Protein AF-X0HYG8-F1 (afdb_monomer_lite)

Radius of gyration: 29.53 Å; chains: 1; bounding box: 109×30×52 Å

Sequence (137 aa):
MKFTSFLLGFAATAIASPISKRAVFSQTTYDDLSISGGTAGNAHVNQIANDAEDEAFNPAIDAASGEAADALQRGKIKNKVLKLTATILKLQAQQAQGEDVADKLAEENKKLQNNISQDKDEAGKASTFLAFDATTS

Foldseek 3Di:
DDDDDDDDDDDDDPDPDPDDDPCPPPPQDCVNVPCPQLQNVLVQLLVQLVCCVVPPLVVQLVVDDDLSNVQSVLVNLVSLLSNLVSVLSNLVSCVVVVDPCVVVNVVSVVSNVVSVVVNVVCPPRHHDDDDDDDDDD

pLDDT: mean 82.55, std 19.35, range [41.59, 98.31]

Secondary structure (DSSP, 8-state):
----------------------GGGTSS-HHHH-S-TTHHHHHHHHHHHHHIIIIIIHHHHHT--HHHHHHHHHHHHHHHHHHHHHHHHHHHHHHHTT---HHHHHHHHHHHHHHHHHHHHTTTS------------

Structure (mmCIF, N/CA/C/O backbone):
data_AF-X0HYG8-F1
#
_entry.id   AF-X0HYG8-F1
#
loop_
_atom_site.group_PDB
_atom_site.id
_atom_site.type_symbol
_atom_site.label_atom_id
_atom_site.label_alt_id
_atom_site.label_comp_id
_atom_site.label_asym_id
_atom_site.label_entity_id
_atom_site.label_seq_id
_atom_site.pdbx_PDB_ins_code
_atom_site.Cartn_x
_atom_site.Cartn_y
_atom_site.Cartn_z
_atom_site.occupancy
_atom_site.B_iso_or_equiv
_atom_site.auth_seq_id
_atom_site.auth_comp_id
_atom_site.auth_asym_id
_atom_site.auth_atom_id
_atom_site.pdbx_PDB_model_num
ATOM 1 N N . MET A 1 1 ? -93.537 12.704 -29.915 1.00 41.59 1 MET A N 1
ATOM 2 C CA . MET A 1 1 ? -92.067 12.690 -30.087 1.00 41.59 1 MET A CA 1
ATOM 3 C C . MET A 1 1 ? -91.436 12.975 -28.737 1.00 41.59 1 MET A C 1
ATOM 5 O O . MET A 1 1 ? -91.900 13.866 -28.040 1.00 41.59 1 MET A O 1
ATOM 9 N N . LYS A 1 2 ? -90.481 12.132 -28.342 1.00 44.78 2 LYS A N 1
ATOM 10 C CA . LYS A 1 2 ? -89.755 12.169 -27.069 1.00 44.78 2 LYS A CA 1
ATOM 11 C C . LYS A 1 2 ? -88.661 13.237 -27.157 1.00 44.78 2 LYS A C 1
ATOM 13 O O . LYS A 1 2 ? -87.880 13.159 -28.096 1.00 44.78 2 LYS A O 1
ATOM 18 N N . PHE A 1 3 ? -88.566 14.150 -26.191 1.00 46.50 3 PHE A N 1
ATOM 19 C CA . PHE A 1 3 ? -87.345 14.931 -25.966 1.00 46.50 3 PHE A CA 1
ATOM 20 C C . PHE A 1 3 ? -87.066 15.051 -24.470 1.00 46.50 3 PHE A C 1
ATOM 22 O O . PHE A 1 3 ? -87.656 15.846 -23.745 1.00 46.50 3 PHE A O 1
ATOM 29 N N . THR A 1 4 ? -86.178 14.164 -24.044 1.00 49.09 4 THR A N 1
ATOM 30 C CA . THR A 1 4 ? -85.504 14.124 -22.754 1.00 49.09 4 THR A CA 1
ATOM 31 C C . THR A 1 4 ? -84.348 15.125 -22.794 1.00 49.09 4 THR A C 1
ATOM 33 O O . THR A 1 4 ? -83.519 15.025 -23.694 1.00 49.09 4 THR A O 1
ATOM 36 N N . SER A 1 5 ? -84.246 16.025 -21.814 1.00 49.97 5 SER A N 1
ATOM 37 C CA . SER A 1 5 ? -83.016 16.786 -21.555 1.00 49.97 5 SER A CA 1
ATOM 38 C C . SER A 1 5 ? -82.552 16.511 -20.131 1.00 49.97 5 SER A C 1
ATOM 40 O O . SER A 1 5 ? -83.216 16.856 -19.156 1.00 49.97 5 SER A O 1
ATOM 42 N N . PHE A 1 6 ? -81.425 15.807 -20.064 1.00 45.34 6 PHE A N 1
ATOM 43 C CA . PHE A 1 6 ? -80.683 15.416 -18.873 1.00 45.34 6 PHE A CA 1
ATOM 44 C C . PHE A 1 6 ? -80.036 16.636 -18.206 1.00 45.34 6 PHE A C 1
ATOM 46 O O . PHE A 1 6 ? -79.407 17.459 -18.869 1.00 45.34 6 PHE A O 1
ATOM 53 N N . LEU A 1 7 ? -80.149 16.707 -16.881 1.00 43.88 7 LEU A N 1
ATOM 54 C CA . LEU A 1 7 ? -79.443 17.659 -16.031 1.00 43.88 7 LEU A CA 1
ATOM 55 C C . LEU A 1 7 ? -78.044 17.084 -15.749 1.00 43.88 7 LEU A C 1
ATOM 57 O O . LEU A 1 7 ? -77.909 16.030 -15.128 1.00 43.88 7 LEU A O 1
ATOM 61 N N . LEU A 1 8 ? -77.010 17.742 -16.274 1.00 45.28 8 LEU A N 1
ATOM 62 C CA . LEU A 1 8 ? -75.612 17.334 -16.156 1.00 45.28 8 LEU A CA 1
ATOM 63 C C . LEU A 1 8 ? -75.060 17.783 -14.791 1.00 45.28 8 LEU A C 1
ATOM 65 O O . LEU A 1 8 ? -74.612 18.915 -14.632 1.00 45.28 8 LEU A O 1
ATOM 69 N N . GLY A 1 9 ? -75.125 16.905 -13.791 1.00 44.62 9 GLY A N 1
ATOM 70 C CA . GLY A 1 9 ? -74.426 17.079 -12.518 1.00 44.62 9 GLY A CA 1
ATOM 71 C C . GLY A 1 9 ? -73.006 16.526 -12.614 1.00 44.62 9 GLY A C 1
ATOM 72 O O . GLY A 1 9 ? -72.824 15.312 -12.649 1.00 44.62 9 GLY A O 1
ATOM 73 N N . PHE A 1 10 ? -72.000 17.400 -12.659 1.00 44.19 10 PHE A N 1
ATOM 74 C CA . PHE A 1 10 ? -70.588 17.013 -12.620 1.00 44.19 10 PHE A CA 1
ATOM 75 C C . PHE A 1 10 ? -70.048 17.235 -11.201 1.00 44.19 10 PHE A C 1
ATOM 77 O O . PHE A 1 10 ? -69.642 18.338 -10.845 1.00 44.19 10 PHE A O 1
ATOM 84 N N . ALA A 1 11 ? -70.073 16.194 -10.367 1.00 50.34 11 ALA A N 1
ATOM 85 C CA . ALA A 1 11 ? -69.355 16.181 -9.094 1.00 50.34 11 ALA A CA 1
ATOM 86 C C . ALA A 1 11 ? -68.004 15.485 -9.311 1.00 50.34 11 ALA A C 1
ATOM 88 O O . ALA A 1 11 ? -67.920 14.260 -9.339 1.00 50.34 11 ALA A O 1
ATOM 89 N N . ALA A 1 12 ? -66.944 16.270 -9.509 1.00 49.84 12 ALA A N 1
ATOM 90 C CA . ALA A 1 12 ? -65.583 15.755 -9.599 1.00 49.84 12 ALA A CA 1
ATOM 91 C C . ALA A 1 12 ? -65.053 15.436 -8.191 1.00 49.84 12 ALA A C 1
ATOM 93 O O . ALA A 1 12 ? -64.524 16.302 -7.497 1.00 49.84 12 ALA A O 1
ATOM 94 N N . THR A 1 13 ? -65.186 14.185 -7.754 1.00 51.78 13 THR A N 1
ATOM 95 C CA . THR A 1 13 ? -64.453 13.672 -6.592 1.00 51.78 13 THR A CA 1
ATOM 96 C C . THR A 1 13 ? -63.012 13.378 -7.003 1.00 51.78 13 THR A C 1
ATOM 98 O O . THR A 1 13 ? -62.738 12.369 -7.652 1.00 51.78 13 THR A O 1
ATOM 101 N N . ALA A 1 14 ? -62.082 14.259 -6.637 1.00 60.41 14 ALA A N 1
ATOM 102 C CA . ALA A 1 14 ? -60.654 13.988 -6.742 1.00 60.41 14 ALA A CA 1
ATOM 103 C C . ALA A 1 14 ? -60.260 12.940 -5.687 1.00 60.41 14 ALA A C 1
ATOM 105 O O . ALA A 1 14 ? -60.014 13.265 -4.528 1.00 60.41 14 ALA A O 1
ATOM 106 N N . ILE A 1 15 ? -60.215 11.668 -6.081 1.00 57.09 15 ILE A N 1
ATOM 107 C CA . ILE A 1 15 ? -59.527 10.635 -5.305 1.00 57.09 15 ILE A CA 1
ATOM 108 C C . ILE A 1 15 ? -58.021 10.820 -5.509 1.00 57.09 15 ILE A C 1
ATOM 110 O O . ILE A 1 15 ? -57.462 10.454 -6.539 1.00 57.09 15 ILE A O 1
ATOM 114 N N . ALA A 1 16 ? -57.353 11.438 -4.535 1.00 57.88 16 ALA A N 1
ATOM 115 C CA . ALA A 1 16 ? -55.900 11.401 -4.461 1.00 57.88 16 ALA A CA 1
ATOM 116 C C . ALA A 1 16 ? -55.483 9.962 -4.130 1.00 57.88 16 ALA A C 1
ATOM 118 O O . ALA A 1 16 ? -55.577 9.526 -2.982 1.00 57.88 16 ALA A O 1
ATOM 119 N N . SER A 1 17 ? -55.064 9.204 -5.144 1.00 57.84 17 SER A N 1
ATOM 120 C CA . SER A 1 17 ? -54.453 7.891 -4.947 1.00 57.84 17 SER A CA 1
ATOM 121 C C . SER A 1 17 ? -53.247 8.041 -4.012 1.00 57.84 17 SER A C 1
ATOM 123 O O . SER A 1 17 ? -52.427 8.937 -4.241 1.00 57.84 17 SER A O 1
A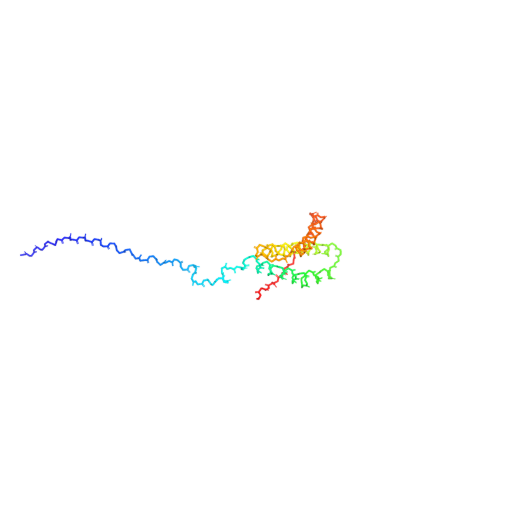TOM 125 N N . PRO A 1 18 ? -53.099 7.208 -2.966 1.00 58.81 18 PRO A N 1
ATOM 126 C CA . PRO A 1 18 ? -51.934 7.286 -2.101 1.00 58.81 18 PRO A CA 1
ATOM 127 C C . PRO A 1 18 ? -50.683 7.032 -2.944 1.00 58.81 18 PRO A C 1
ATOM 129 O O . PRO A 1 18 ? -50.531 5.976 -3.555 1.00 58.81 18 PRO A O 1
ATOM 132 N N . ILE A 1 19 ? -49.794 8.024 -2.997 1.00 59.41 19 ILE A N 1
ATOM 133 C CA . ILE A 1 19 ? -48.476 7.877 -3.609 1.00 59.41 19 ILE A CA 1
ATOM 134 C C . ILE A 1 19 ? -47.753 6.795 -2.808 1.00 59.41 19 ILE A C 1
ATOM 136 O O . ILE A 1 19 ? -47.452 6.988 -1.628 1.00 59.41 19 ILE A O 1
ATOM 140 N N . SER A 1 20 ? -47.492 5.649 -3.435 1.00 62.50 20 SER A N 1
ATOM 141 C CA . SER A 1 20 ? -46.626 4.623 -2.865 1.00 62.50 20 SER A CA 1
ATOM 142 C C . SER A 1 20 ? -45.304 5.287 -2.491 1.00 62.50 20 SER A C 1
ATOM 144 O O . SER A 1 20 ? -44.614 5.840 -3.352 1.00 62.50 20 SER A O 1
ATOM 146 N N . LYS A 1 21 ? -44.968 5.289 -1.194 1.00 57.78 21 LYS A N 1
ATOM 147 C CA . LYS A 1 21 ? -43.662 5.757 -0.723 1.00 57.78 21 LYS A CA 1
ATOM 148 C C . LYS A 1 21 ? -42.614 5.022 -1.551 1.00 57.78 21 LYS A C 1
ATOM 150 O O . LYS A 1 21 ? -42.647 3.796 -1.606 1.00 57.78 21 LYS A O 1
ATOM 155 N N . ARG A 1 22 ? -41.745 5.763 -2.248 1.00 57.12 22 ARG A N 1
ATOM 156 C CA . ARG A 1 22 ? -40.662 5.187 -3.053 1.00 57.12 22 ARG A CA 1
ATOM 157 C C . ARG A 1 22 ? -39.877 4.238 -2.146 1.00 57.12 22 ARG A C 1
ATOM 159 O O . ARG A 1 22 ? -39.181 4.689 -1.244 1.00 57.12 22 ARG A O 1
ATOM 166 N N . ALA A 1 23 ? -40.033 2.940 -2.376 1.00 56.56 23 ALA A N 1
ATOM 167 C CA . ALA A 1 23 ? -39.502 1.833 -1.582 1.00 56.56 23 ALA A CA 1
ATOM 168 C C . ALA A 1 23 ? -37.973 1.673 -1.704 1.00 56.56 23 ALA A C 1
ATOM 170 O O . ALA A 1 23 ? -37.434 0.593 -1.497 1.00 56.56 23 ALA A O 1
ATOM 171 N N . VAL A 1 24 ? -37.258 2.751 -2.041 1.00 52.53 24 VAL A N 1
ATOM 172 C CA . VAL A 1 24 ? -35.803 2.752 -2.249 1.00 52.53 24 VAL A CA 1
ATOM 173 C C . VAL A 1 24 ? -35.052 2.408 -0.955 1.00 52.53 24 VAL A C 1
ATOM 175 O O . VAL A 1 24 ? -33.912 1.980 -1.016 1.00 52.53 24 VAL A O 1
ATOM 178 N N . PHE A 1 25 ? -35.704 2.529 0.207 1.00 54.06 25 PHE A N 1
ATOM 179 C CA . PHE A 1 25 ? -35.144 2.177 1.516 1.00 54.06 25 PHE A CA 1
ATOM 180 C C . PHE A 1 25 ? -35.744 0.911 2.149 1.00 54.06 25 PHE A C 1
ATOM 182 O O . PHE A 1 25 ? -35.474 0.649 3.315 1.00 54.06 25 PHE A O 1
ATOM 189 N N . SER A 1 26 ? -36.605 0.155 1.452 1.00 58.38 26 SER A N 1
ATOM 190 C CA . SER A 1 26 ? -37.274 -1.018 2.051 1.00 58.38 26 SER A CA 1
ATOM 191 C C . SER A 1 26 ? -36.850 -2.369 1.472 1.00 58.38 26 SER A C 1
ATOM 193 O O . SER A 1 26 ? -37.320 -3.387 1.969 1.00 58.38 26 SER A O 1
ATOM 195 N N . GLN A 1 27 ? -36.027 -2.399 0.419 1.00 47.66 27 GLN A N 1
ATOM 196 C CA . GLN A 1 27 ? -35.488 -3.645 -0.160 1.00 47.66 27 GLN A CA 1
ATOM 197 C C . GLN A 1 27 ? -33.969 -3.759 -0.101 1.00 47.66 27 GLN A C 1
ATOM 199 O O . GLN A 1 27 ? -33.428 -4.835 -0.306 1.00 47.66 27 GLN A O 1
ATOM 204 N N . THR A 1 28 ? -33.295 -2.667 0.198 1.00 51.09 28 THR A N 1
ATOM 205 C CA . THR A 1 28 ? -31.878 -2.634 0.494 1.00 51.09 28 THR A CA 1
ATOM 206 C C . THR A 1 28 ? -31.756 -2.824 1.999 1.00 51.09 28 THR A C 1
ATOM 208 O O . THR A 1 28 ? -32.213 -1.979 2.778 1.00 51.09 28 THR A O 1
ATOM 211 N N . THR A 1 29 ? -31.211 -3.960 2.426 1.00 55.66 29 THR A N 1
ATOM 212 C CA . THR A 1 29 ? -30.831 -4.135 3.829 1.00 55.66 29 THR A CA 1
ATOM 213 C C . THR A 1 29 ? -29.806 -3.060 4.200 1.00 55.66 29 THR A C 1
ATOM 215 O O . THR A 1 29 ? -29.196 -2.440 3.324 1.00 55.66 29 THR A O 1
ATOM 218 N N . TYR A 1 30 ? -29.622 -2.784 5.496 1.00 47.44 30 TYR A N 1
ATOM 219 C CA . TYR A 1 30 ? -28.563 -1.864 5.917 1.00 47.44 30 TYR A CA 1
ATOM 220 C C . TYR A 1 30 ? -27.219 -2.277 5.303 1.00 47.44 30 TYR A C 1
ATOM 222 O O . TYR A 1 30 ? -26.480 -1.398 4.903 1.00 47.44 30 TYR A O 1
ATOM 230 N N . ASP A 1 31 ? -26.966 -3.570 5.106 1.00 49.66 31 ASP A N 1
ATOM 231 C CA . ASP A 1 31 ? -25.746 -4.102 4.490 1.00 49.66 31 ASP A CA 1
ATOM 232 C C . ASP A 1 31 ? -25.645 -3.827 2.974 1.00 49.66 31 ASP A C 1
ATOM 234 O O . ASP A 1 31 ? -24.546 -3.676 2.450 1.00 49.66 31 ASP A O 1
ATOM 238 N N . ASP A 1 32 ? -26.774 -3.663 2.272 1.00 51.47 32 ASP A N 1
ATOM 239 C CA . ASP A 1 32 ? -26.802 -3.308 0.843 1.00 51.47 32 ASP A CA 1
ATOM 240 C C . ASP A 1 32 ? -26.621 -1.792 0.592 1.00 51.47 32 ASP A C 1
ATOM 242 O O . ASP A 1 32 ? -26.249 -1.377 -0.507 1.00 51.47 32 ASP A O 1
ATOM 246 N N . LEU A 1 33 ? -26.915 -0.940 1.588 1.00 56.78 33 LEU A N 1
ATOM 247 C CA . LEU A 1 33 ? -26.727 0.527 1.515 1.00 56.78 33 LEU A CA 1
ATOM 248 C C . LEU A 1 33 ? -25.499 1.018 2.279 1.00 56.78 33 LEU A C 1
ATOM 250 O O . LEU A 1 33 ? -24.935 2.066 1.961 1.00 56.78 33 LEU A O 1
ATOM 254 N N . SER A 1 34 ? -25.113 0.293 3.318 1.00 61.41 34 SER A N 1
ATOM 255 C CA . SER A 1 34 ? -23.984 0.592 4.174 1.00 61.41 34 SER A CA 1
ATOM 256 C C . SER A 1 34 ? -22.805 -0.222 3.680 1.00 61.41 34 SER A C 1
ATOM 258 O O . SER A 1 34 ? -22.686 -1.405 3.962 1.00 61.41 34 SER A O 1
ATOM 260 N N . ILE A 1 35 ? -21.825 0.456 3.087 1.00 54.47 35 ILE A N 1
ATOM 261 C CA . ILE A 1 35 ? -20.458 -0.072 2.903 1.00 54.47 35 ILE A CA 1
ATOM 262 C C . ILE A 1 35 ? -19.746 -0.251 4.284 1.00 54.47 35 ILE A C 1
ATOM 264 O O . ILE A 1 35 ? -18.533 -0.412 4.385 1.00 54.47 35 ILE A O 1
ATOM 268 N N . SER A 1 36 ? -20.519 -0.252 5.382 1.00 58.12 36 SER A N 1
ATOM 269 C CA . SER A 1 36 ? -20.125 -0.299 6.786 1.00 58.12 36 SER A CA 1
ATOM 270 C C . SER A 1 36 ? -19.243 0.885 7.173 1.00 58.12 36 SER A C 1
ATOM 272 O O . SER A 1 36 ? -18.020 0.832 7.113 1.00 58.12 36 SER A O 1
ATOM 274 N N . GLY A 1 37 ? -19.888 2.005 7.527 1.00 56.62 37 GLY A N 1
ATOM 275 C CA . GLY A 1 37 ? -19.313 3.106 8.321 1.00 56.62 37 GLY A CA 1
ATOM 276 C C . GLY A 1 37 ? -17.891 3.577 7.966 1.00 56.62 37 GLY A C 1
ATOM 277 O O . GLY A 1 37 ? -17.169 4.011 8.858 1.00 56.62 37 GLY A O 1
ATOM 278 N N . GLY A 1 38 ? -17.448 3.428 6.714 1.00 63.59 38 GLY A N 1
ATOM 279 C CA . GLY A 1 38 ? -16.044 3.550 6.303 1.00 63.59 38 GLY A CA 1
ATOM 280 C C . GLY A 1 38 ? -15.142 2.366 6.698 1.00 63.59 38 GLY A C 1
ATOM 281 O O . GLY A 1 38 ? -14.268 1.995 5.918 1.00 63.59 38 GLY A O 1
ATOM 282 N N . THR A 1 39 ? -15.334 1.741 7.863 1.00 72.56 39 THR A N 1
ATOM 283 C CA . THR A 1 39 ? -14.449 0.687 8.395 1.00 72.56 39 THR A CA 1
ATOM 284 C C . THR A 1 39 ? -14.373 -0.572 7.519 1.00 72.56 39 THR A C 1
ATOM 286 O O . THR A 1 39 ? -13.252 -1.011 7.247 1.00 72.56 39 THR A O 1
ATOM 289 N N . ALA A 1 40 ? -15.488 -1.165 7.058 1.00 78.62 40 ALA A N 1
ATOM 290 C CA . ALA A 1 40 ? -15.397 -2.390 6.238 1.00 78.62 40 ALA A CA 1
ATOM 291 C C . ALA A 1 40 ? -14.942 -2.103 4.806 1.00 78.62 40 ALA A C 1
ATOM 293 O O . ALA A 1 40 ? -14.067 -2.802 4.306 1.00 78.62 40 ALA A O 1
ATOM 294 N N . GLY A 1 41 ? -15.449 -1.039 4.173 1.00 82.00 41 GLY A N 1
ATOM 295 C CA . GLY A 1 41 ? -14.966 -0.625 2.852 1.00 82.00 41 GLY A CA 1
ATOM 296 C C . GLY A 1 41 ? -13.450 -0.401 2.825 1.00 82.00 41 GLY A C 1
ATOM 297 O O . GLY A 1 41 ? -12.755 -0.921 1.954 1.00 82.00 41 GLY A O 1
ATOM 298 N N . ASN A 1 42 ? -12.907 0.294 3.829 1.00 84.75 42 ASN A N 1
ATOM 299 C CA . ASN A 1 42 ? -11.462 0.495 3.950 1.00 84.75 42 ASN A CA 1
ATOM 300 C C . ASN A 1 42 ? -10.698 -0.805 4.253 1.00 84.75 42 ASN A C 1
ATOM 302 O O . ASN A 1 42 ? -9.558 -0.960 3.814 1.00 84.75 42 ASN A O 1
ATOM 306 N N . ALA A 1 43 ? -11.303 -1.747 4.984 1.00 87.00 43 ALA A N 1
ATOM 307 C CA . ALA A 1 43 ? -10.712 -3.066 5.200 1.00 87.00 43 ALA A CA 1
ATOM 308 C C . ALA A 1 43 ? -10.611 -3.860 3.888 1.00 87.00 43 ALA A C 1
ATOM 310 O O . ALA A 1 43 ? -9.556 -4.428 3.620 1.00 87.00 43 ALA A O 1
ATOM 311 N N . HIS A 1 44 ? -11.644 -3.823 3.041 1.00 90.31 44 HIS A N 1
ATOM 312 C CA . HIS A 1 44 ? -11.607 -4.451 1.719 1.00 90.31 44 HIS A CA 1
ATOM 313 C C . HIS A 1 44 ? -10.540 -3.824 0.818 1.00 90.31 44 HIS A C 1
ATOM 315 O O . HIS A 1 44 ? -9.762 -4.549 0.210 1.00 90.31 44 HIS A O 1
ATOM 321 N N . VAL A 1 45 ? -10.428 -2.490 0.770 1.00 91.56 45 VAL A N 1
ATOM 322 C CA . VAL A 1 45 ? -9.358 -1.827 -0.004 1.00 91.56 45 VAL A CA 1
ATOM 323 C C . VAL A 1 45 ? -7.975 -2.255 0.488 1.00 91.56 45 VAL A C 1
ATOM 325 O O . VAL A 1 45 ? -7.095 -2.534 -0.324 1.00 91.56 45 VAL A O 1
ATOM 328 N N . ASN A 1 46 ? -7.773 -2.328 1.807 1.00 92.19 46 ASN A N 1
ATOM 329 C CA . ASN A 1 46 ? -6.511 -2.794 2.374 1.00 92.19 46 ASN A CA 1
ATOM 330 C C . ASN A 1 46 ? -6.196 -4.243 1.969 1.00 92.19 46 ASN A C 1
ATOM 332 O O . ASN A 1 46 ? -5.059 -4.523 1.593 1.00 92.19 46 ASN A O 1
ATOM 336 N N . GLN A 1 47 ? -7.191 -5.130 2.023 1.00 92.25 47 GLN A N 1
ATOM 337 C CA . GLN A 1 47 ? -7.058 -6.531 1.629 1.00 92.25 47 GLN A CA 1
ATOM 338 C C . GLN A 1 47 ? -6.704 -6.661 0.147 1.00 92.25 47 GLN A C 1
ATOM 340 O O . GLN A 1 47 ? -5.651 -7.197 -0.169 1.00 92.25 47 GLN A O 1
ATOM 345 N N . ILE A 1 48 ? -7.498 -6.059 -0.741 1.00 93.94 48 ILE A N 1
ATOM 346 C CA . ILE A 1 48 ? -7.260 -6.080 -2.191 1.00 93.94 48 ILE A CA 1
ATOM 347 C C . ILE A 1 48 ? -5.858 -5.560 -2.528 1.00 93.94 48 ILE A C 1
ATOM 349 O O . ILE A 1 48 ? -5.172 -6.102 -3.390 1.00 93.94 48 ILE A O 1
ATOM 353 N N . ALA A 1 49 ? -5.412 -4.501 -1.850 1.00 95.06 49 ALA A N 1
ATOM 354 C CA . ALA A 1 49 ? -4.081 -3.954 -2.070 1.00 95.06 49 ALA A CA 1
ATOM 355 C C . ALA A 1 49 ? -2.962 -4.863 -1.528 1.00 95.06 49 ALA A C 1
ATOM 357 O O . ALA A 1 49 ? -1.860 -4.827 -2.074 1.00 95.06 49 ALA A O 1
ATOM 358 N N . ASN A 1 50 ? -3.201 -5.654 -0.475 1.00 94.12 50 ASN A N 1
ATOM 359 C CA . ASN A 1 50 ? -2.266 -6.709 -0.066 1.00 94.12 50 ASN A CA 1
ATOM 360 C C . ASN A 1 50 ? -2.215 -7.819 -1.118 1.00 94.12 50 ASN A C 1
ATOM 362 O O . ASN A 1 50 ? -1.121 -8.163 -1.551 1.00 94.12 50 ASN A O 1
ATOM 366 N N . ASP A 1 51 ? -3.365 -8.295 -1.591 1.00 94.94 51 ASP A N 1
ATOM 367 C CA . ASP A 1 51 ? -3.422 -9.373 -2.583 1.00 94.94 51 ASP A CA 1
ATOM 368 C C . ASP A 1 51 ? -2.729 -8.947 -3.889 1.00 94.94 51 ASP A C 1
ATOM 370 O O . ASP A 1 51 ? -1.893 -9.666 -4.424 1.00 94.94 51 ASP A O 1
ATOM 374 N N . ALA A 1 52 ? -2.952 -7.711 -4.350 1.00 95.44 52 ALA A N 1
ATOM 375 C CA . ALA A 1 52 ? -2.232 -7.161 -5.498 1.00 95.44 52 ALA A CA 1
ATOM 376 C C . ALA A 1 52 ? -0.713 -7.049 -5.255 1.00 95.44 52 ALA A C 1
ATOM 378 O O . ALA A 1 52 ? 0.079 -7.188 -6.191 1.00 95.44 52 ALA A O 1
ATOM 379 N N . GLU A 1 53 ? -0.274 -6.769 -4.022 1.00 94.75 53 GLU A N 1
ATOM 380 C CA . GLU A 1 53 ? 1.152 -6.755 -3.684 1.00 94.75 53 GLU A CA 1
ATOM 381 C C . GLU A 1 53 ? 1.755 -8.158 -3.801 1.00 94.75 53 GLU A C 1
ATOM 383 O O . GLU A 1 53 ? 2.799 -8.312 -4.439 1.00 94.75 53 GLU A O 1
ATOM 388 N N . ASP A 1 54 ? 1.085 -9.157 -3.235 1.00 94.88 54 ASP A N 1
ATOM 389 C CA . ASP A 1 54 ? 1.595 -10.521 -3.117 1.00 94.88 54 ASP A CA 1
ATOM 390 C C . ASP A 1 54 ? 1.451 -11.337 -4.406 1.00 94.88 54 ASP A C 1
ATOM 392 O O . ASP A 1 54 ? 2.371 -12.072 -4.765 1.00 94.88 54 ASP A O 1
ATOM 396 N N . GLU A 1 55 ? 0.347 -11.175 -5.134 1.00 94.75 55 GLU A N 1
ATOM 397 C CA . GLU A 1 55 ? 0.008 -12.000 -6.298 1.00 94.75 55 GLU A CA 1
ATOM 398 C C . GLU A 1 55 ? 0.359 -11.347 -7.639 1.00 94.75 55 GLU A C 1
ATOM 400 O O . GLU A 1 55 ? 0.621 -12.054 -8.612 1.00 94.75 55 GLU A O 1
ATOM 405 N N . ALA A 1 56 ? 0.397 -10.011 -7.713 1.00 95.75 56 ALA A N 1
ATOM 406 C CA . ALA A 1 56 ? 0.695 -9.301 -8.959 1.00 95.75 56 ALA A CA 1
ATOM 407 C C . ALA A 1 56 ? 2.075 -8.633 -8.931 1.00 95.75 56 ALA A C 1
ATOM 409 O O . ALA A 1 56 ? 2.927 -8.935 -9.770 1.00 95.75 56 ALA A O 1
ATOM 410 N N . PHE A 1 57 ? 2.330 -7.736 -7.973 1.00 97.56 57 PHE A N 1
ATOM 411 C CA . PHE A 1 57 ? 3.568 -6.953 -7.972 1.00 97.56 57 PHE A CA 1
ATOM 412 C C . PHE A 1 57 ? 4.803 -7.780 -7.618 1.00 97.56 57 PHE A C 1
ATOM 414 O O . PHE A 1 57 ? 5.780 -7.703 -8.360 1.00 97.56 57 PHE A O 1
ATOM 421 N N . ASN A 1 58 ? 4.790 -8.553 -6.525 1.00 97.12 58 ASN A N 1
ATOM 422 C CA . ASN A 1 58 ? 5.970 -9.320 -6.105 1.00 97.12 58 ASN A CA 1
ATOM 423 C C . ASN A 1 58 ? 6.445 -10.292 -7.207 1.00 97.12 58 ASN A C 1
ATOM 425 O O . ASN A 1 58 ? 7.612 -10.193 -7.590 1.00 97.12 58 ASN A O 1
ATOM 429 N N . PRO A 1 59 ? 5.579 -11.125 -7.825 1.00 97.25 59 PRO A N 1
ATOM 430 C CA . PRO A 1 59 ? 6.019 -12.040 -8.878 1.00 97.25 59 PRO A CA 1
ATOM 431 C C . PRO A 1 59 ? 6.506 -11.313 -10.137 1.00 97.25 59 PRO A C 1
ATOM 433 O O . PRO A 1 59 ? 7.484 -11.732 -10.757 1.00 97.25 59 PRO A O 1
ATOM 436 N N . ALA A 1 60 ? 5.853 -10.210 -10.522 1.00 97.31 60 ALA A N 1
ATOM 437 C CA . ALA A 1 60 ? 6.262 -9.432 -11.690 1.00 97.31 60 ALA A CA 1
ATOM 438 C C . ALA A 1 60 ? 7.622 -8.748 -11.483 1.00 97.31 60 ALA A C 1
ATOM 440 O O . ALA A 1 60 ? 8.421 -8.683 -12.416 1.00 97.31 60 ALA A O 1
ATOM 441 N N . ILE A 1 61 ? 7.888 -8.245 -10.273 1.00 98.00 61 ILE A N 1
ATOM 442 C CA . ILE A 1 61 ? 9.172 -7.634 -9.906 1.00 98.00 61 ILE A CA 1
ATOM 443 C C . ILE A 1 61 ? 10.278 -8.689 -9.917 1.00 98.00 61 ILE A C 1
ATOM 445 O O . ILE A 1 61 ? 11.324 -8.438 -10.511 1.00 98.00 61 ILE A O 1
ATOM 449 N N . ASP A 1 62 ? 10.037 -9.860 -9.323 1.00 97.81 62 ASP A N 1
ATOM 450 C CA . ASP A 1 62 ? 11.012 -10.958 -9.273 1.00 97.81 62 ASP A CA 1
ATOM 451 C C . ASP A 1 62 ? 11.385 -11.471 -10.675 1.00 97.81 62 ASP A C 1
ATOM 453 O O . ASP A 1 62 ? 12.512 -11.909 -10.909 1.00 97.81 62 ASP A O 1
ATOM 457 N N . ALA A 1 63 ? 10.450 -11.391 -11.628 1.00 97.69 63 ALA A N 1
ATOM 458 C CA . ALA A 1 63 ? 10.662 -11.772 -13.022 1.00 97.69 63 ALA A CA 1
ATOM 459 C C . ALA A 1 63 ? 11.297 -10.667 -13.893 1.00 97.69 63 ALA A C 1
ATOM 461 O O . ALA A 1 63 ? 11.673 -10.931 -15.040 1.00 97.69 63 ALA A O 1
ATOM 462 N N . ALA A 1 64 ? 11.404 -9.435 -13.392 1.00 97.56 64 ALA A N 1
ATOM 463 C CA . ALA A 1 64 ? 11.897 -8.281 -14.137 1.00 97.56 64 ALA A CA 1
ATOM 464 C C . ALA A 1 64 ? 13.302 -7.856 -13.680 1.00 97.56 64 ALA A C 1
ATOM 466 O O . ALA A 1 64 ? 13.807 -8.245 -12.632 1.00 97.56 64 ALA A O 1
ATOM 467 N N . SER A 1 65 ? 13.961 -7.015 -14.477 1.00 97.69 65 SER A N 1
ATOM 468 C CA . SER A 1 65 ? 15.227 -6.385 -14.090 1.00 97.69 65 SER A CA 1
ATOM 469 C C . SER A 1 65 ? 15.365 -4.991 -14.695 1.00 97.69 65 SER A C 1
ATOM 471 O O . SER A 1 65 ? 14.635 -4.621 -15.621 1.00 97.69 65 SER A O 1
ATOM 473 N N . GLY A 1 66 ? 16.297 -4.208 -14.146 1.00 97.06 66 GLY A N 1
ATOM 474 C CA . GLY A 1 66 ? 16.554 -2.831 -14.562 1.00 97.06 66 GLY A CA 1
ATOM 475 C C . GLY A 1 66 ? 15.301 -1.958 -14.489 1.00 97.06 66 GLY A C 1
ATOM 476 O O . GLY A 1 66 ? 14.457 -2.128 -13.612 1.00 97.06 66 GLY A O 1
ATOM 477 N N . GLU A 1 67 ? 15.144 -1.076 -15.473 1.00 96.94 67 GLU A N 1
ATOM 478 C CA . GLU A 1 67 ? 14.062 -0.086 -15.496 1.00 96.94 67 GLU A CA 1
ATOM 479 C C . GLU A 1 67 ? 12.654 -0.709 -15.469 1.00 96.94 67 GLU A C 1
ATOM 481 O O . GLU A 1 67 ? 11.718 -0.101 -14.955 1.00 96.94 67 GLU A O 1
ATOM 486 N N . ALA A 1 68 ? 12.481 -1.934 -15.980 1.00 97.38 68 ALA A N 1
ATOM 487 C CA . ALA A 1 68 ? 11.196 -2.629 -15.909 1.00 97.38 68 ALA A CA 1
ATOM 488 C C . ALA A 1 68 ? 10.838 -3.024 -14.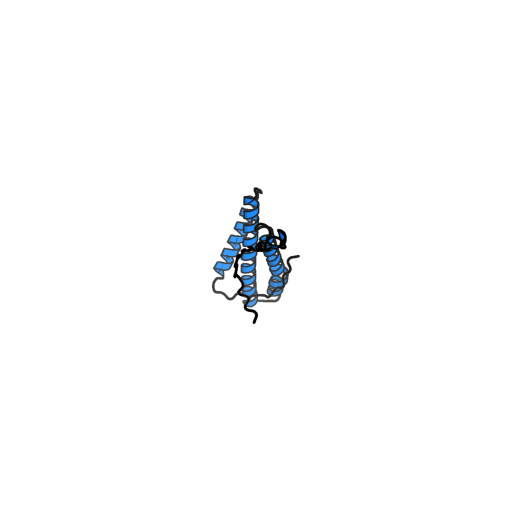465 1.00 97.38 68 ALA A C 1
ATOM 490 O O . ALA A 1 68 ? 9.695 -2.830 -14.045 1.00 97.38 68 ALA A O 1
ATOM 491 N N . ALA A 1 69 ? 11.814 -3.526 -13.697 1.00 97.75 69 ALA A N 1
ATOM 492 C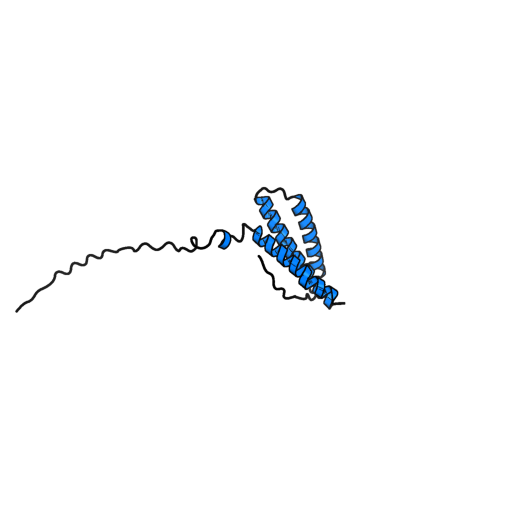 CA . ALA A 1 69 ? 11.631 -3.815 -12.274 1.00 97.75 69 ALA A CA 1
ATOM 493 C C . ALA A 1 69 ? 11.405 -2.524 -11.477 1.00 97.75 69 ALA A C 1
ATOM 495 O O . ALA A 1 69 ? 10.512 -2.477 -10.632 1.00 97.75 69 ALA A O 1
ATOM 496 N N . ASP A 1 70 ? 12.133 -1.453 -11.801 1.00 97.75 70 ASP A N 1
ATOM 497 C CA . ASP A 1 70 ? 11.966 -0.154 -11.145 1.00 97.75 70 ASP A CA 1
ATOM 498 C C . ASP A 1 70 ? 10.572 0.446 -11.420 1.00 97.75 70 ASP A C 1
ATOM 500 O O . ASP A 1 70 ? 9.917 0.968 -10.513 1.00 97.75 70 ASP A O 1
ATOM 504 N N . ALA A 1 71 ? 10.049 0.310 -12.643 1.00 98.00 71 ALA A N 1
ATOM 505 C CA . ALA A 1 71 ? 8.699 0.755 -12.999 1.00 98.00 71 ALA A CA 1
ATOM 506 C C . ALA A 1 71 ? 7.598 -0.025 -12.268 1.00 98.00 71 ALA A C 1
ATOM 508 O O . ALA A 1 71 ? 6.589 0.567 -11.856 1.00 98.00 71 ALA A O 1
ATOM 509 N N . LEU A 1 72 ? 7.799 -1.330 -12.069 1.00 98.12 72 LEU A N 1
ATOM 510 C CA . LEU A 1 72 ? 6.920 -2.177 -11.262 1.00 98.12 72 LEU A CA 1
ATOM 511 C C . LEU A 1 72 ? 7.003 -1.822 -9.772 1.00 98.12 72 LEU A C 1
ATOM 513 O O . LEU A 1 72 ? 5.964 -1.701 -9.126 1.00 98.12 72 LEU A O 1
ATOM 517 N N . GLN A 1 73 ? 8.201 -1.558 -9.239 1.00 98.00 73 GLN A N 1
ATOM 518 C CA . GLN A 1 73 ? 8.385 -1.092 -7.859 1.00 98.00 73 GLN A CA 1
ATOM 519 C C . GLN A 1 73 ? 7.681 0.243 -7.608 1.00 98.00 73 GLN A C 1
ATOM 521 O O . GLN A 1 73 ? 6.998 0.397 -6.597 1.00 98.00 73 GLN A O 1
ATOM 526 N N . ARG A 1 74 ? 7.751 1.191 -8.549 1.00 97.88 74 ARG A N 1
ATOM 527 C CA . ARG A 1 74 ? 6.974 2.440 -8.470 1.00 97.88 74 ARG A CA 1
ATOM 528 C C . ARG A 1 74 ? 5.467 2.179 -8.441 1.00 97.88 74 ARG A C 1
ATOM 530 O O . ARG A 1 74 ? 4.758 2.803 -7.656 1.00 97.88 74 ARG A O 1
ATOM 537 N N . GLY A 1 75 ? 4.975 1.235 -9.249 1.00 97.19 75 GLY A N 1
ATOM 538 C CA . GLY A 1 75 ? 3.573 0.799 -9.196 1.00 97.19 75 GLY A CA 1
ATOM 539 C C . GLY A 1 75 ? 3.201 0.213 -7.830 1.00 97.19 75 GLY A C 1
ATOM 540 O O . GLY A 1 75 ? 2.205 0.620 -7.225 1.00 97.19 75 GLY A O 1
ATOM 541 N N . LYS A 1 76 ? 4.061 -0.652 -7.284 1.00 97.44 76 LYS A N 1
ATOM 542 C CA . LYS A 1 76 ? 3.914 -1.230 -5.944 1.00 97.44 76 LYS A CA 1
ATOM 543 C C . LYS A 1 76 ? 3.903 -0.156 -4.850 1.00 97.44 76 LYS A C 1
ATOM 545 O O . LYS A 1 76 ? 3.076 -0.226 -3.944 1.00 97.44 76 LYS A O 1
ATOM 550 N N . ILE A 1 77 ? 4.766 0.859 -4.926 1.00 97.69 77 ILE A N 1
ATOM 551 C CA . ILE A 1 77 ? 4.792 1.983 -3.973 1.00 97.69 77 ILE A CA 1
ATOM 552 C C . ILE A 1 77 ? 3.455 2.735 -3.991 1.00 97.69 77 ILE A C 1
ATOM 554 O O . ILE 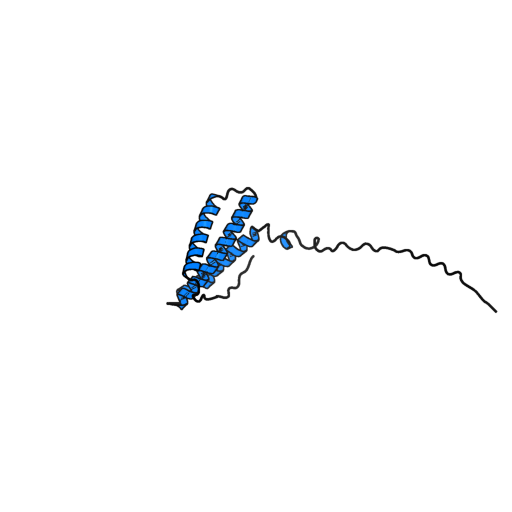A 1 77 ? 2.880 2.975 -2.927 1.00 97.69 77 ILE A O 1
ATOM 558 N N . LYS A 1 78 ? 2.904 3.031 -5.176 1.00 96.00 78 LYS A N 1
ATOM 559 C CA . LYS A 1 78 ? 1.577 3.662 -5.309 1.00 96.00 78 LYS A CA 1
ATOM 560 C C . LYS A 1 78 ? 0.472 2.804 -4.687 1.00 96.00 78 LYS A C 1
ATOM 562 O O . LYS A 1 78 ? -0.360 3.325 -3.944 1.00 96.00 78 LYS A O 1
ATOM 567 N N . ASN A 1 79 ? 0.506 1.489 -4.911 1.00 96.44 79 ASN A N 1
ATOM 568 C CA . ASN A 1 79 ? -0.415 0.547 -4.272 1.00 96.44 79 ASN A CA 1
ATOM 569 C C . ASN A 1 79 ? -0.277 0.555 -2.735 1.00 96.44 79 ASN A C 1
ATOM 571 O O . ASN A 1 79 ? -1.276 0.600 -2.017 1.00 96.44 79 ASN A O 1
ATOM 575 N N . LYS A 1 80 ? 0.950 0.621 -2.201 1.00 97.19 80 LYS A N 1
ATOM 576 C CA . LYS A 1 80 ? 1.190 0.738 -0.752 1.00 97.19 80 LYS A CA 1
ATOM 577 C C . LYS A 1 80 ? 0.672 2.053 -0.168 1.00 97.19 80 LYS A C 1
ATOM 579 O O . LYS A 1 80 ? 0.142 2.041 0.942 1.00 97.19 80 LYS A O 1
ATOM 584 N N . VAL A 1 81 ? 0.781 3.173 -0.887 1.00 97.69 81 VAL A N 1
ATOM 585 C CA . VAL A 1 81 ? 0.186 4.456 -0.464 1.00 97.69 81 VAL A CA 1
ATOM 586 C C . VAL A 1 81 ? -1.340 4.345 -0.370 1.00 97.69 81 VAL A C 1
ATOM 588 O O . VAL A 1 81 ? -1.916 4.784 0.630 1.00 97.69 81 VAL A O 1
ATOM 591 N N . LEU A 1 82 ? -1.991 3.708 -1.350 1.00 96.06 82 LEU A N 1
ATOM 592 C CA . LEU A 1 82 ? -3.434 3.441 -1.310 1.00 96.06 82 LEU A CA 1
ATOM 593 C C . LEU A 1 82 ? -3.804 2.550 -0.114 1.00 96.06 82 LEU A C 1
ATOM 595 O O . LEU A 1 82 ? -4.673 2.913 0.682 1.00 96.06 82 LEU A O 1
ATOM 599 N N . LYS A 1 83 ? -3.090 1.431 0.058 1.00 95.94 83 LYS A N 1
ATOM 600 C CA . LYS A 1 83 ? -3.278 0.475 1.158 1.00 95.94 83 LYS A CA 1
ATOM 601 C C . LYS A 1 83 ? -3.226 1.142 2.530 1.00 95.94 83 LYS A C 1
ATOM 603 O O . LYS A 1 83 ? -4.109 0.939 3.361 1.00 95.94 83 LYS A O 1
ATOM 608 N N . LEU A 1 84 ? -2.186 1.941 2.764 1.00 98.06 84 LEU A N 1
ATOM 609 C CA . LEU A 1 84 ? -1.953 2.608 4.043 1.00 98.06 84 LEU A CA 1
ATOM 610 C C . LEU A 1 84 ? -2.950 3.747 4.276 1.00 98.06 84 LEU A C 1
ATOM 612 O O . LEU A 1 84 ? -3.407 3.926 5.401 1.00 98.06 84 LEU A O 1
ATOM 616 N N . THR A 1 85 ? -3.359 4.466 3.226 1.00 97.25 85 THR A N 1
ATOM 617 C CA . THR A 1 85 ? -4.448 5.453 3.322 1.00 97.25 85 THR A CA 1
ATOM 618 C C . THR A 1 85 ? -5.744 4.797 3.798 1.00 97.25 85 THR A C 1
ATOM 620 O O . THR A 1 85 ? -6.375 5.300 4.727 1.00 97.25 85 THR A O 1
ATOM 623 N N . ALA A 1 86 ? -6.110 3.643 3.230 1.00 95.19 86 ALA A N 1
ATOM 624 C CA . ALA A 1 86 ? -7.283 2.892 3.672 1.00 95.19 86 ALA A CA 1
ATOM 625 C C . ALA A 1 86 ? -7.155 2.447 5.142 1.00 95.19 86 ALA A C 1
ATOM 627 O O . ALA A 1 86 ? -8.089 2.632 5.924 1.00 95.19 86 ALA A O 1
ATOM 628 N N . THR A 1 87 ? -5.982 1.956 5.563 1.00 95.88 87 THR A N 1
ATOM 629 C CA . THR A 1 87 ? -5.715 1.629 6.975 1.00 95.88 87 THR A CA 1
ATOM 630 C C . THR A 1 87 ? -5.912 2.834 7.894 1.00 95.88 87 THR A C 1
ATOM 632 O O . THR A 1 87 ? -6.566 2.711 8.928 1.00 95.88 87 THR A O 1
ATOM 635 N N . ILE A 1 88 ? -5.389 4.007 7.525 1.00 96.56 88 ILE A N 1
ATOM 636 C CA . ILE A 1 88 ? -5.544 5.228 8.322 1.00 96.56 88 ILE A CA 1
ATOM 637 C C . ILE A 1 88 ? -7.007 5.645 8.424 1.00 96.56 88 ILE A C 1
ATOM 639 O O . ILE A 1 88 ? -7.466 5.928 9.528 1.00 96.56 88 ILE A O 1
ATOM 643 N N . LEU A 1 89 ? -7.759 5.629 7.322 1.00 93.75 89 LEU A N 1
ATOM 644 C CA . LEU A 1 89 ? -9.184 5.968 7.344 1.00 93.75 89 LEU A CA 1
ATOM 645 C C . LEU A 1 89 ? -9.991 4.987 8.207 1.00 93.75 89 LEU A C 1
ATOM 647 O O . LEU A 1 89 ? -10.875 5.406 8.953 1.00 93.75 89 LEU A O 1
ATOM 651 N N . LYS A 1 90 ? -9.661 3.689 8.158 1.00 92.69 90 LYS A N 1
ATOM 652 C CA . LYS A 1 90 ? -10.244 2.673 9.046 1.00 92.69 90 LYS A CA 1
ATOM 653 C C . LYS A 1 90 ? -9.959 2.993 10.516 1.00 92.69 90 LYS A C 1
ATOM 655 O O . LYS A 1 90 ? -10.888 3.027 11.316 1.00 92.69 90 LYS A O 1
ATOM 660 N N . LEU A 1 91 ? -8.698 3.251 10.866 1.00 94.81 91 LEU A N 1
ATOM 661 C CA . LEU A 1 91 ? -8.305 3.564 12.243 1.00 94.81 91 LEU A CA 1
ATOM 662 C C . LEU A 1 91 ? -8.953 4.869 12.723 1.00 94.81 91 LEU A C 1
ATOM 664 O O . LEU A 1 91 ? -9.455 4.921 13.835 1.00 94.81 91 LEU A O 1
ATOM 668 N N . GLN A 1 92 ? -9.024 5.905 11.887 1.00 92.12 92 GLN A N 1
ATOM 669 C CA . GLN A 1 92 ? -9.720 7.152 12.223 1.00 92.12 92 GLN A CA 1
ATOM 670 C C . GLN A 1 92 ? -11.218 6.928 12.475 1.00 92.12 92 GLN A C 1
ATOM 672 O O . GLN A 1 92 ? -11.771 7.509 13.408 1.00 92.12 92 GLN A O 1
ATOM 677 N N . ALA A 1 93 ? -11.868 6.059 11.694 1.00 89.31 93 ALA A N 1
ATOM 678 C CA . ALA A 1 93 ? -13.258 5.675 11.933 1.00 89.31 93 ALA A CA 1
ATOM 679 C C . ALA A 1 93 ? -13.420 4.922 13.265 1.00 89.31 93 ALA A C 1
ATOM 681 O O . ALA A 1 93 ? -14.331 5.235 14.029 1.00 89.31 93 ALA A O 1
ATOM 682 N N . GLN A 1 94 ? -12.514 3.992 13.583 1.00 89.62 94 GLN A N 1
ATOM 683 C CA . GLN A 1 94 ? -12.485 3.287 14.873 1.00 89.62 94 GLN A CA 1
ATOM 684 C C . GLN A 1 94 ? -12.256 4.248 16.050 1.00 89.62 94 GLN A C 1
ATOM 686 O O . GLN A 1 94 ? -12.976 4.195 17.046 1.00 89.62 94 GLN A O 1
ATOM 691 N N . GLN A 1 95 ? -11.324 5.194 15.909 1.00 91.50 95 GLN A N 1
ATOM 692 C CA . GLN A 1 95 ? -11.072 6.235 16.905 1.00 91.50 95 GLN A CA 1
ATOM 693 C C . GLN A 1 95 ? -12.321 7.086 17.159 1.00 91.50 95 GLN A C 1
ATOM 695 O O . GLN A 1 95 ? -12.667 7.361 18.306 1.00 91.50 95 GLN A O 1
ATOM 700 N N . ALA A 1 96 ? -13.029 7.478 16.094 1.00 88.69 96 ALA A N 1
ATOM 701 C CA . ALA A 1 96 ? -14.278 8.233 16.194 1.00 88.69 96 ALA A CA 1
ATOM 702 C C . ALA A 1 96 ? -15.415 7.426 16.848 1.00 88.69 96 ALA A C 1
ATOM 704 O O . ALA A 1 96 ? -16.327 8.012 17.428 1.00 88.69 96 ALA A O 1
ATOM 705 N N . GLN A 1 97 ? -15.347 6.094 16.786 1.00 89.12 97 GLN A N 1
ATOM 706 C CA . GLN A 1 97 ? -16.250 5.177 17.490 1.00 89.12 97 GLN A CA 1
ATOM 707 C C . GLN A 1 97 ? -15.836 4.932 18.953 1.00 89.12 97 GLN A C 1
ATOM 709 O O . GLN A 1 97 ? -16.535 4.223 19.673 1.00 89.12 97 GLN A O 1
ATOM 714 N N . GLY A 1 98 ? -14.743 5.549 19.415 1.00 91.50 98 GLY A N 1
ATOM 715 C CA . GLY A 1 98 ? -14.261 5.461 20.792 1.00 91.50 98 GLY A CA 1
ATOM 716 C C . GLY A 1 98 ? -13.245 4.345 21.044 1.00 91.50 98 GLY A C 1
ATOM 717 O O . GLY A 1 98 ? -12.916 4.095 22.202 1.00 91.50 98 GLY A O 1
ATOM 718 N N . GLU A 1 99 ? -12.740 3.678 20.002 1.00 93.12 99 GLU A N 1
ATOM 719 C CA . GLU A 1 99 ? -11.647 2.713 20.151 1.00 93.12 99 GLU A CA 1
ATOM 720 C C . GLU A 1 99 ? -10.306 3.424 20.388 1.00 93.12 99 GLU A C 1
ATOM 722 O O . GLU A 1 99 ? -9.989 4.433 19.749 1.00 93.12 99 GLU A O 1
ATOM 727 N N . ASP A 1 100 ? -9.476 2.863 21.270 1.00 96.88 100 ASP A N 1
ATOM 728 C CA . ASP A 1 100 ? -8.103 3.330 21.448 1.00 96.88 100 ASP A CA 1
ATOM 729 C C . ASP A 1 100 ? -7.190 2.747 20.362 1.00 96.88 100 ASP A C 1
ATOM 731 O O . ASP A 1 100 ? -6.824 1.568 20.364 1.00 96.88 100 ASP A O 1
ATOM 735 N N . VAL A 1 101 ? -6.847 3.596 19.398 1.00 97.38 101 VAL A N 1
ATOM 736 C CA . VAL A 1 101 ? -6.016 3.252 18.238 1.00 97.38 101 VAL A CA 1
ATOM 737 C C . VAL A 1 101 ? -4.836 4.206 18.060 1.00 97.38 101 VAL A C 1
ATOM 739 O O . VAL A 1 101 ? -4.206 4.192 17.002 1.00 97.38 101 VAL A O 1
ATOM 742 N N . ALA A 1 102 ? -4.531 5.046 19.056 1.00 97.31 102 ALA A N 1
ATOM 743 C CA . ALA A 1 102 ? -3.565 6.139 18.916 1.00 97.31 102 ALA A CA 1
ATOM 744 C C . ALA A 1 102 ? -2.177 5.649 18.464 1.00 97.31 102 ALA A C 1
ATOM 746 O O . ALA A 1 102 ? -1.626 6.166 17.488 1.00 97.31 102 ALA A O 1
ATOM 747 N N . ASP A 1 103 ? -1.659 4.598 19.103 1.00 97.81 103 ASP A N 1
ATOM 748 C CA . ASP A 1 103 ? -0.347 4.028 18.776 1.00 97.81 103 ASP A CA 1
ATOM 749 C C . ASP A 1 103 ? -0.319 3.421 17.367 1.00 97.81 103 ASP A C 1
ATOM 751 O O . ASP A 1 103 ? 0.599 3.681 16.585 1.00 97.81 103 ASP A O 1
ATOM 755 N N . LYS A 1 104 ? -1.369 2.673 17.000 1.00 97.31 104 LYS A N 1
ATOM 756 C CA . LYS A 1 104 ? -1.505 2.084 15.657 1.00 97.31 104 LYS A CA 1
ATOM 757 C C . LYS A 1 104 ? -1.593 3.164 14.585 1.00 97.31 104 LYS A C 1
ATOM 759 O O . LYS A 1 104 ? -0.965 3.051 13.536 1.00 97.31 104 LYS A O 1
ATOM 764 N N . LEU A 1 105 ? -2.349 4.227 14.846 1.00 97.06 105 LEU A N 1
ATOM 765 C CA . LEU A 1 105 ? -2.500 5.348 13.926 1.00 97.06 105 LEU A CA 1
ATOM 766 C C . LEU A 1 105 ? -1.166 6.075 13.724 1.00 97.06 105 LEU A C 1
ATOM 768 O O . LEU A 1 105 ? -0.855 6.453 12.594 1.00 97.06 105 LEU A O 1
ATOM 772 N N . ALA A 1 106 ? -0.357 6.241 14.773 1.00 98.00 106 ALA A N 1
ATOM 773 C CA . ALA A 1 106 ? 0.979 6.823 14.660 1.00 98.00 106 ALA A CA 1
ATOM 774 C C . ALA A 1 106 ? 1.936 5.929 13.848 1.00 98.00 106 ALA A C 1
ATOM 776 O O . ALA A 1 106 ? 2.649 6.424 12.967 1.00 98.00 106 ALA A O 1
ATOM 777 N N . GLU A 1 107 ? 1.925 4.617 14.098 1.00 98.19 107 GLU A N 1
ATOM 778 C CA . GLU A 1 107 ? 2.750 3.648 13.371 1.00 98.19 107 GLU A CA 1
ATOM 779 C C . GLU A 1 107 ? 2.410 3.616 11.873 1.00 98.19 107 GLU A C 1
ATOM 781 O O . GLU A 1 107 ? 3.292 3.778 11.020 1.00 98.19 107 GLU A O 1
ATOM 786 N N . GLU A 1 108 ? 1.130 3.454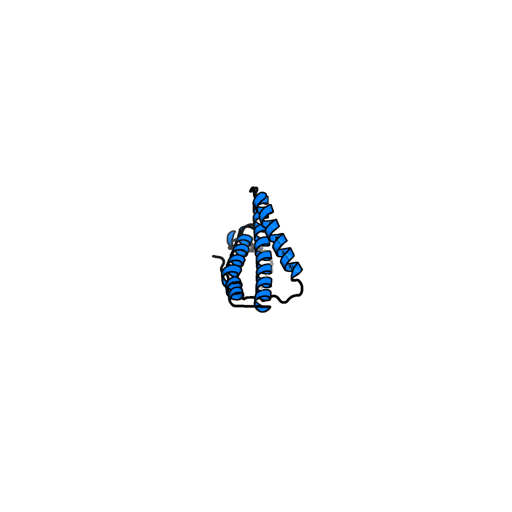 11.541 1.00 97.69 108 GLU A N 1
ATOM 787 C CA . GLU A 1 108 ? 0.664 3.37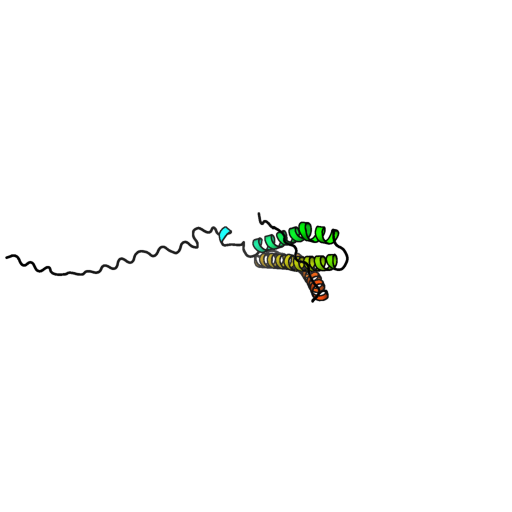8 10.156 1.00 97.69 108 GLU A CA 1
ATOM 788 C C . GLU A 1 108 ? 0.856 4.713 9.420 1.00 97.69 108 GLU A C 1
ATOM 790 O O . GLU A 1 108 ? 1.207 4.720 8.238 1.00 97.69 108 GLU A O 1
ATOM 795 N N . ASN A 1 109 ? 0.755 5.857 10.114 1.00 97.94 109 ASN A N 1
ATOM 796 C CA . ASN A 1 109 ? 1.061 7.155 9.507 1.00 97.94 109 ASN A CA 1
ATOM 797 C C . ASN A 1 109 ? 2.540 7.264 9.146 1.00 97.94 109 ASN A C 1
ATOM 799 O O . ASN A 1 109 ? 2.867 7.760 8.069 1.00 97.94 109 ASN A O 1
ATOM 803 N N . LYS A 1 110 ? 3.447 6.772 9.997 1.00 98.31 110 LYS A N 1
ATOM 804 C CA . LYS A 1 110 ? 4.880 6.758 9.678 1.00 98.31 110 LYS A CA 1
ATOM 805 C C . LYS A 1 110 ? 5.159 5.915 8.433 1.00 98.31 110 LYS A C 1
ATOM 807 O O . LYS A 1 110 ? 5.908 6.348 7.556 1.00 98.31 110 LYS A O 1
ATOM 812 N N . LYS A 1 111 ? 4.525 4.742 8.319 1.00 97.75 111 LYS A N 1
ATOM 813 C CA . LYS A 1 111 ? 4.615 3.902 7.112 1.00 97.75 111 LYS A CA 1
ATOM 814 C C . LYS A 1 111 ? 4.085 4.648 5.886 1.00 97.75 111 LYS A C 1
ATOM 816 O O . LYS A 1 111 ? 4.748 4.637 4.847 1.00 97.75 111 LYS A O 1
ATOM 821 N N . LEU A 1 112 ? 2.937 5.318 6.001 1.00 97.94 112 LEU A N 1
ATOM 822 C CA . LEU A 1 112 ? 2.337 6.083 4.905 1.00 97.94 112 LEU A CA 1
ATOM 823 C C . LEU A 1 112 ? 3.274 7.200 4.432 1.00 97.94 112 LEU A C 1
ATOM 825 O O . LEU A 1 112 ? 3.575 7.270 3.243 1.00 97.94 112 LEU A O 1
ATOM 829 N N . GLN A 1 113 ? 3.801 8.013 5.351 1.00 98.25 113 GLN A N 1
ATOM 830 C CA . GLN A 1 113 ? 4.711 9.111 5.006 1.00 98.25 113 GLN A CA 1
ATOM 831 C C . GLN A 1 113 ? 5.995 8.621 4.329 1.00 98.25 113 GLN A C 1
ATOM 833 O O . GLN A 1 113 ? 6.435 9.227 3.354 1.00 98.25 113 GLN A O 1
ATOM 838 N N . ASN A 1 114 ? 6.555 7.493 4.776 1.00 98.31 114 ASN A N 1
ATOM 839 C CA . ASN A 1 114 ? 7.728 6.904 4.130 1.00 98.31 114 ASN A CA 1
ATOM 840 C C . ASN A 1 114 ? 7.447 6.509 2.670 1.00 98.31 114 ASN A C 1
ATOM 842 O O . ASN A 1 114 ? 8.254 6.813 1.796 1.00 98.31 114 ASN A O 1
ATOM 846 N N . ASN A 1 115 ? 6.306 5.868 2.384 1.00 97.69 115 ASN A N 1
ATOM 847 C CA . ASN A 1 115 ? 5.965 5.474 1.009 1.00 97.69 115 ASN A CA 1
ATOM 848 C C . ASN A 1 115 ? 5.562 6.689 0.151 1.00 97.69 115 ASN A C 1
ATOM 850 O O . ASN A 1 115 ? 5.896 6.724 -1.027 1.00 97.69 115 ASN A O 1
ATOM 854 N N . ILE A 1 116 ? 4.922 7.714 0.731 1.00 98.19 116 ILE A N 1
ATOM 855 C CA . ILE A 1 116 ? 4.664 8.990 0.039 1.00 98.19 116 ILE A CA 1
ATOM 856 C C . ILE A 1 116 ? 5.980 9.675 -0.345 1.00 98.19 116 ILE A C 1
ATOM 858 O O . ILE A 1 116 ? 6.077 10.227 -1.437 1.00 98.19 116 ILE A O 1
ATOM 862 N N . SER A 1 117 ? 6.985 9.667 0.536 1.00 98.19 117 SER A N 1
ATOM 863 C CA . SER A 1 117 ? 8.303 10.225 0.213 1.00 98.19 117 SER A CA 1
ATOM 864 C C . SER A 1 117 ? 8.928 9.491 -0.969 1.00 98.19 117 SER A C 1
ATOM 866 O O . SER A 1 117 ? 9.315 10.135 -1.934 1.00 98.19 117 SER A O 1
ATOM 868 N N . GLN A 1 118 ? 8.927 8.156 -0.941 1.00 97.44 118 GLN A N 1
ATOM 869 C CA . GLN A 1 118 ? 9.448 7.342 -2.043 1.00 97.44 118 GLN A CA 1
ATOM 870 C C . GLN A 1 118 ? 8.703 7.601 -3.362 1.00 97.44 118 GLN A C 1
ATOM 872 O O . GLN A 1 118 ? 9.334 7.715 -4.407 1.00 97.44 118 GLN A O 1
ATOM 877 N N . ASP A 1 119 ? 7.373 7.747 -3.329 1.00 97.06 119 ASP A N 1
ATOM 878 C CA . ASP A 1 119 ? 6.591 8.085 -4.527 1.00 97.06 119 ASP A CA 1
ATOM 879 C C . ASP A 1 119 ? 6.955 9.468 -5.090 1.00 97.06 119 ASP A C 1
ATOM 881 O O . ASP A 1 119 ? 7.035 9.647 -6.306 1.00 97.06 119 ASP A O 1
ATOM 885 N N . LYS A 1 120 ? 7.209 10.447 -4.212 1.00 97.31 120 LYS A N 1
ATOM 886 C CA . LYS A 1 120 ? 7.642 11.797 -4.602 1.00 97.31 120 LYS A CA 1
ATOM 887 C C . LYS A 1 120 ? 9.054 11.811 -5.179 1.00 97.31 120 LYS A C 1
ATOM 889 O O . LYS A 1 120 ? 9.283 12.522 -6.153 1.00 97.31 120 LYS A O 1
ATOM 894 N N . ASP A 1 121 ? 9.971 11.036 -4.609 1.00 96.81 121 ASP A N 1
ATOM 895 C CA . ASP A 1 121 ? 11.352 10.927 -5.098 1.00 96.81 121 ASP A CA 1
ATOM 896 C C . ASP A 1 121 ? 11.397 10.321 -6.513 1.00 96.81 121 ASP A C 1
ATOM 898 O O . ASP A 1 121 ? 12.254 10.658 -7.331 1.00 96.81 121 ASP A O 1
ATOM 902 N N . GLU A 1 122 ? 10.411 9.483 -6.837 1.00 95.44 122 GLU A N 1
ATOM 903 C CA . GLU A 1 122 ? 10.239 8.849 -8.142 1.00 95.44 122 GLU A CA 1
ATOM 904 C C . GLU A 1 122 ? 9.284 9.616 -9.085 1.00 95.44 122 GLU A C 1
ATOM 906 O O . GLU A 1 122 ? 8.901 9.108 -10.147 1.00 95.44 122 GLU A O 1
ATOM 911 N N . ALA A 1 123 ? 8.891 10.845 -8.733 1.00 94.44 123 ALA A N 1
ATOM 912 C CA . ALA A 1 123 ? 7.940 11.631 -9.512 1.00 94.44 123 ALA A CA 1
ATOM 913 C C . ALA A 1 123 ? 8.419 11.872 -10.956 1.00 94.44 123 ALA A C 1
ATOM 915 O O . ALA A 1 123 ? 9.567 12.224 -11.220 1.00 94.44 123 ALA A O 1
ATOM 916 N N . GLY A 1 124 ? 7.503 11.703 -11.913 1.00 94.12 124 GLY A N 1
ATOM 917 C CA . GLY A 1 124 ? 7.766 11.893 -13.344 1.00 94.12 124 GLY A CA 1
ATOM 918 C C . GLY A 1 124 ? 8.396 10.689 -14.055 1.00 94.12 124 GLY A C 1
ATOM 919 O O . GLY A 1 124 ? 8.445 10.686 -15.284 1.00 94.12 124 GLY A O 1
ATOM 920 N N . LYS A 1 125 ? 8.823 9.650 -13.327 1.00 96.00 125 LYS A N 1
ATOM 921 C CA . LYS A 1 125 ? 9.290 8.389 -13.923 1.00 96.00 125 LYS A CA 1
ATOM 922 C C . LYS A 1 125 ? 8.113 7.476 -14.284 1.00 96.00 125 LYS A C 1
ATOM 924 O O . LYS A 1 125 ? 7.036 7.550 -13.691 1.00 96.00 125 LYS A O 1
ATOM 929 N N . ALA A 1 126 ? 8.319 6.593 -15.260 1.00 95.75 126 ALA A N 1
ATOM 930 C CA . ALA A 1 126 ? 7.279 5.684 -15.739 1.00 95.75 126 ALA A CA 1
ATOM 931 C C . ALA A 1 126 ? 6.917 4.635 -14.676 1.00 95.75 126 ALA A C 1
ATOM 933 O O . ALA A 1 126 ? 7.795 3.981 -14.126 1.00 95.75 126 ALA A O 1
ATOM 934 N N . SER A 1 127 ? 5.632 4.433 -14.398 1.00 96.06 127 SER A N 1
ATOM 935 C CA . SER A 1 127 ? 5.147 3.376 -13.503 1.00 96.06 127 SER A CA 1
ATOM 936 C C . SER A 1 127 ? 4.375 2.337 -14.310 1.00 96.06 127 SER A C 1
ATOM 938 O O . SER A 1 127 ? 3.637 2.699 -15.228 1.00 96.06 127 SER A O 1
ATOM 940 N N . THR A 1 128 ? 4.544 1.060 -13.971 1.00 94.88 128 THR A N 1
ATOM 941 C CA . THR A 1 128 ? 3.832 -0.039 -14.629 1.00 94.88 128 THR A CA 1
ATOM 942 C C . THR A 1 128 ? 2.545 -0.359 -13.878 1.00 94.88 128 THR A C 1
ATOM 944 O O . THR A 1 128 ? 2.566 -0.626 -12.677 1.00 94.88 128 THR A O 1
ATOM 947 N N . PHE A 1 129 ? 1.428 -0.349 -14.604 1.00 90.88 129 PHE A N 1
ATOM 948 C CA . PHE A 1 129 ? 0.146 -0.866 -14.136 1.00 90.88 129 PHE A CA 1
ATOM 949 C C . PHE A 1 129 ? 0.080 -2.380 -14.360 1.00 90.88 129 PHE A C 1
ATOM 951 O O . PHE A 1 129 ? 0.462 -2.862 -15.427 1.00 90.88 129 PHE A O 1
ATOM 958 N N . LEU A 1 130 ? -0.451 -3.107 -13.378 1.00 91.56 130 LEU A N 1
ATOM 959 C CA . LEU A 1 130 ? -0.802 -4.517 -13.502 1.00 91.56 130 LEU A CA 1
ATOM 960 C C . LEU A 1 130 ? -2.309 -4.660 -13.310 1.00 91.56 130 LEU A C 1
ATOM 962 O O . LEU A 1 130 ? -2.864 -4.144 -12.341 1.00 91.56 130 LEU A O 1
ATOM 966 N N . ALA A 1 131 ? -2.961 -5.358 -14.239 1.00 88.94 131 ALA A N 1
ATOM 967 C CA . ALA A 1 131 ? -4.332 -5.792 -14.032 1.00 88.94 131 ALA A CA 1
ATOM 968 C C . ALA A 1 131 ? -4.345 -6.891 -12.962 1.00 88.94 131 ALA A C 1
ATOM 970 O O . ALA A 1 131 ? -3.498 -7.783 -12.978 1.00 88.94 131 ALA A O 1
ATOM 971 N N . PHE A 1 132 ? -5.299 -6.802 -12.044 1.00 87.06 132 PHE A N 1
ATOM 972 C CA . PHE A 1 132 ? -5.485 -7.744 -10.952 1.00 87.06 132 PHE A CA 1
ATOM 973 C C . PHE A 1 132 ? -6.985 -7.912 -10.720 1.00 87.06 132 PHE A C 1
ATOM 975 O O . PHE A 1 132 ? -7.701 -6.914 -10.599 1.00 87.06 132 PHE A O 1
ATOM 982 N N . ASP A 1 133 ? -7.446 -9.159 -10.681 1.00 86.81 133 ASP A N 1
ATOM 983 C CA . ASP A 1 133 ? -8.835 -9.489 -10.385 1.00 86.81 133 ASP A CA 1
ATOM 984 C C . ASP A 1 133 ? -8.966 -9.745 -8.887 1.00 86.81 133 ASP A C 1
ATOM 986 O O . ASP A 1 133 ? -8.458 -10.731 -8.361 1.00 86.81 133 ASP A O 1
ATOM 990 N N . ALA A 1 134 ? -9.654 -8.837 -8.201 1.00 82.56 134 ALA A N 1
ATOM 991 C CA . ALA A 1 134 ? -9.845 -8.906 -6.763 1.00 82.56 134 ALA A CA 1
ATOM 992 C C . ALA A 1 134 ? -11.272 -9.328 -6.410 1.00 82.56 134 ALA A C 1
ATOM 994 O O . ALA A 1 134 ? -12.232 -8.921 -7.070 1.00 82.56 134 ALA A O 1
ATOM 995 N N . THR A 1 135 ? -11.431 -10.069 -5.314 1.00 78.44 135 THR A N 1
ATOM 996 C CA . THR A 1 135 ? -12.747 -10.422 -4.768 1.00 78.44 135 THR A CA 1
ATOM 997 C C . THR A 1 135 ? -12.869 -9.964 -3.324 1.00 78.44 135 THR A C 1
ATOM 999 O O . THR A 1 135 ? -11.988 -10.232 -2.514 1.00 78.44 135 THR A O 1
ATOM 1002 N N . THR A 1 136 ? -13.987 -9.325 -2.983 1.00 71.62 136 THR A N 1
ATOM 1003 C CA . THR A 1 136 ? -14.385 -9.080 -1.592 1.00 71.62 136 THR A CA 1
ATOM 1004 C C . THR A 1 136 ? -15.437 -10.120 -1.232 1.00 71.62 136 THR A C 1
ATOM 1006 O O . THR A 1 136 ? -16.565 -10.036 -1.721 1.00 71.62 136 THR A O 1
ATOM 1009 N N . SER A 1 137 ? -15.046 -11.141 -0.477 1.00 61.28 137 SER A N 1
ATOM 1010 C CA . SER A 1 137 ? -15.941 -12.201 0.007 1.00 61.28 137 SER A CA 1
ATOM 1011 C C . SER A 1 137 ? -16.613 -11.829 1.318 1.00 61.28 137 SER A C 1
ATOM 1013 O O . SER A 1 137 ? -15.875 -11.333 2.198 1.00 61.28 137 SER A O 1
#

Organism: NCBI:txid1089457